Protein AF-A0AAV0FDL0-F1 (afdb_monomer)

Organism: NCBI:txid186058

Foldseek 3Di:
DDDPPPPPVPPPPDDDPVNVLVVVQVVCQVPDDPPDDRDDSVNVVVVVVVVVVLVVQLVVLLVVLVVVVDPPDDPVNSSVSSVVVSVVVVVVVVVVVVD

Structure (mmCIF, N/CA/C/O backbone):
data_AF-A0AAV0FDL0-F1
#
_entry.id   AF-A0AAV0FDL0-F1
#
loop_
_atom_site.group_PDB
_atom_site.id
_atom_site.type_symbol
_atom_site.label_atom_id
_atom_site.label_alt_id
_atom_site.label_comp_id
_atom_site.label_asym_id
_atom_site.label_entity_id
_atom_site.label_seq_id
_atom_site.pdbx_PDB_ins_code
_atom_site.Cartn_x
_atom_site.Cartn_y
_atom_site.Cartn_z
_atom_site.occupancy
_atom_site.B_iso_or_equiv
_atom_site.auth_seq_id
_atom_site.auth_comp_id
_atom_site.auth_asym_id
_atom_site.auth_atom_id
_atom_site.pdbx_PDB_model_num
ATOM 1 N N . MET A 1 1 ? -17.772 0.842 0.399 1.00 34.84 1 MET A N 1
ATOM 2 C CA . MET A 1 1 ? -17.359 1.235 -0.977 1.00 34.84 1 MET A CA 1
ATOM 3 C C . MET A 1 1 ? -17.156 -0.005 -1.869 1.00 34.84 1 MET A C 1
ATOM 5 O O . MET A 1 1 ? -16.361 -0.858 -1.499 1.00 34.84 1 MET A O 1
ATOM 9 N N . TYR A 1 2 ? -17.876 -0.164 -2.992 1.00 39.31 2 TYR A N 1
ATOM 10 C CA . TYR A 1 2 ? -17.639 -1.265 -3.950 1.00 39.31 2 TYR A CA 1
ATOM 11 C C . TYR A 1 2 ? -16.489 -0.862 -4.886 1.00 39.31 2 TYR A C 1
ATOM 13 O O . TYR A 1 2 ? -16.589 0.149 -5.577 1.00 39.31 2 TYR A O 1
ATOM 21 N N . LEU A 1 3 ? -15.382 -1.607 -4.865 1.00 44.81 3 LEU A N 1
ATOM 22 C CA . LEU A 1 3 ? -14.325 -1.472 -5.864 1.00 44.81 3 LEU A CA 1
ATOM 23 C C . LEU A 1 3 ? -14.818 -2.192 -7.121 1.00 44.81 3 LEU A C 1
ATOM 25 O O . LEU A 1 3 ? -14.776 -3.420 -7.175 1.00 44.81 3 LEU A O 1
ATOM 29 N N . ASP A 1 4 ? -15.331 -1.440 -8.090 1.00 43.56 4 ASP A N 1
ATOM 30 C CA . ASP A 1 4 ? -15.655 -1.990 -9.403 1.00 43.56 4 ASP A CA 1
ATOM 31 C C . ASP A 1 4 ? -14.335 -2.229 -10.144 1.00 43.56 4 ASP A C 1
ATOM 33 O O . ASP A 1 4 ? -13.739 -1.325 -10.734 1.00 43.56 4 ASP A O 1
ATOM 37 N N . ILE A 1 5 ? -13.789 -3.436 -9.982 1.00 50.31 5 ILE A N 1
ATOM 38 C CA . ILE A 1 5 ? -12.624 -3.873 -10.743 1.00 50.31 5 ILE A CA 1
ATOM 39 C C . ILE A 1 5 ? -13.154 -4.177 -12.137 1.00 50.31 5 ILE A C 1
ATOM 41 O O . ILE A 1 5 ? -13.634 -5.281 -12.394 1.00 50.31 5 ILE A O 1
ATOM 45 N N . THR A 1 6 ? -13.073 -3.196 -13.032 1.00 48.69 6 THR A N 1
ATOM 46 C CA . THR A 1 6 ? -13.314 -3.415 -14.454 1.00 48.69 6 THR A CA 1
ATOM 47 C C . THR A 1 6 ? -12.324 -4.484 -14.916 1.00 48.69 6 THR A C 1
ATOM 49 O O . THR A 1 6 ? -11.131 -4.216 -15.077 1.00 48.69 6 THR A O 1
ATOM 52 N N . GLN A 1 7 ? -12.785 -5.727 -15.068 1.00 48.62 7 GLN A N 1
ATOM 53 C CA . GLN A 1 7 ? -12.034 -6.746 -15.790 1.00 48.62 7 GLN A CA 1
ATOM 54 C C . GLN A 1 7 ? -12.118 -6.387 -17.267 1.00 48.62 7 GLN A C 1
ATOM 56 O O . GLN A 1 7 ? -12.893 -6.976 -18.015 1.00 48.62 7 GLN A O 1
ATOM 61 N N . ASP A 1 8 ? -11.345 -5.386 -17.678 1.00 51.72 8 ASP A N 1
ATOM 62 C CA . ASP A 1 8 ? -11.052 -5.216 -19.089 1.00 51.72 8 ASP A CA 1
ATOM 63 C C . ASP A 1 8 ? -10.356 -6.510 -19.535 1.00 51.72 8 ASP A C 1
ATOM 65 O O . ASP A 1 8 ? -9.321 -6.875 -18.962 1.00 51.72 8 ASP A O 1
ATOM 69 N N . PRO A 1 9 ? -10.885 -7.253 -20.520 1.00 48.81 9 PRO A N 1
ATOM 70 C CA . PRO A 1 9 ? -10.231 -8.443 -21.044 1.00 48.81 9 PRO A CA 1
ATOM 71 C C . PRO A 1 9 ? -9.067 -8.037 -21.960 1.00 48.81 9 PRO A C 1
ATOM 73 O O . PRO A 1 9 ? -8.882 -8.591 -23.040 1.00 48.81 9 PRO A O 1
ATOM 76 N N . ILE A 1 10 ? -8.260 -7.059 -21.554 1.00 53.72 10 ILE A N 1
ATOM 77 C CA . ILE A 1 10 ? -7.051 -6.662 -22.259 1.00 53.72 10 ILE A CA 1
ATOM 78 C C . ILE A 1 10 ? -5.940 -7.577 -21.731 1.00 53.72 10 ILE A C 1
ATOM 80 O O . ILE A 1 10 ? -5.241 -7.276 -20.771 1.00 53.72 10 ILE A O 1
ATOM 84 N N . ILE A 1 11 ? -5.821 -8.740 -22.386 1.00 49.62 11 ILE A N 1
ATOM 85 C CA . ILE A 1 11 ? -4.690 -9.685 -22.289 1.00 49.62 11 ILE A CA 1
ATOM 86 C C . ILE A 1 11 ? -4.647 -10.471 -20.954 1.00 49.62 11 ILE A C 1
ATOM 88 O O . ILE A 1 11 ? -3.626 -10.613 -20.291 1.00 49.62 11 ILE A O 1
ATOM 92 N N . GLY A 1 12 ? -5.791 -11.027 -20.545 1.00 52.25 12 GLY A N 1
ATOM 93 C CA . GLY A 1 12 ? -5.971 -11.698 -19.246 1.00 52.25 12 GLY A CA 1
ATOM 94 C C . GLY A 1 12 ? -5.721 -13.213 -19.184 1.00 52.25 12 GLY A C 1
ATOM 95 O O . GLY A 1 12 ? -6.072 -13.841 -18.186 1.00 52.25 12 GLY A O 1
ATOM 96 N N . ARG A 1 13 ? -5.152 -13.852 -20.211 1.00 51.12 13 ARG A N 1
ATOM 97 C CA . ARG A 1 13 ? -4.671 -15.243 -20.108 1.00 51.12 13 ARG A CA 1
ATOM 98 C C . ARG A 1 13 ? -3.307 -15.312 -20.781 1.00 51.12 13 ARG A C 1
ATOM 100 O O . ARG A 1 13 ? -3.222 -15.050 -21.971 1.00 51.12 13 ARG A O 1
ATOM 107 N N . TYR A 1 14 ? -2.272 -15.649 -20.010 1.00 58.47 14 TYR A N 1
ATOM 108 C CA . TYR A 1 14 ? -0.873 -15.851 -20.434 1.00 58.47 14 TYR A CA 1
ATOM 109 C C . TYR A 1 14 ? 0.071 -14.636 -20.497 1.00 58.47 14 TYR A C 1
ATOM 111 O O . TYR A 1 14 ? 1.150 -14.771 -21.066 1.00 58.47 14 TYR A O 1
ATOM 119 N N . GLN A 1 15 ? -0.231 -13.491 -19.873 1.00 69.56 15 GLN A N 1
ATOM 120 C CA . GLN A 1 15 ? 0.815 -12.476 -19.684 1.00 69.56 15 GLN A CA 1
ATOM 121 C C . GLN A 1 15 ? 1.795 -12.942 -18.595 1.00 69.56 15 GLN A C 1
ATOM 123 O O . GLN A 1 15 ? 1.383 -13.220 -17.464 1.00 69.56 15 GLN A O 1
ATOM 128 N N . SER A 1 16 ? 3.088 -13.052 -18.917 1.00 84.00 16 SER A N 1
ATOM 129 C CA . SER A 1 16 ? 4.090 -13.329 -17.890 1.00 84.00 16 SER A CA 1
ATOM 130 C C . SER A 1 16 ? 4.242 -12.112 -16.975 1.00 84.00 16 SER A C 1
ATOM 132 O O . SER A 1 16 ? 3.994 -10.974 -17.375 1.00 84.00 16 SER A O 1
ATOM 134 N N . ALA A 1 17 ? 4.688 -12.325 -15.734 1.00 82.06 17 ALA A N 1
ATOM 135 C CA . ALA A 1 17 ? 4.955 -11.207 -14.830 1.00 82.06 17 ALA A CA 1
ATOM 136 C C . ALA A 1 17 ? 5.949 -10.206 -15.451 1.00 82.06 17 ALA A C 1
ATOM 138 O O . ALA A 1 17 ? 5.826 -9.007 -15.228 1.00 82.06 17 ALA A O 1
ATOM 139 N N . ASN A 1 18 ? 6.909 -10.683 -16.247 1.00 86.06 18 ASN A N 1
ATOM 140 C CA . ASN A 1 18 ? 7.870 -9.816 -16.921 1.00 86.06 18 ASN A CA 1
ATOM 141 C C . ASN A 1 18 ? 7.193 -8.943 -17.981 1.00 86.06 18 ASN A C 1
ATOM 143 O O . ASN A 1 18 ? 7.392 -7.736 -17.946 1.00 86.06 18 ASN A O 1
ATOM 147 N N . ASP A 1 19 ? 6.334 -9.515 -18.829 1.00 87.75 19 ASP A N 1
ATOM 148 C CA . ASP A 1 19 ? 5.623 -8.757 -19.871 1.00 87.75 19 ASP A CA 1
ATOM 149 C C . ASP A 1 19 ? 4.696 -7.697 -19.268 1.00 87.75 19 ASP A C 1
ATOM 151 O O . ASP A 1 19 ? 4.608 -6.577 -19.768 1.00 87.75 19 ASP A O 1
ATOM 155 N N . PHE A 1 20 ? 4.033 -8.033 -18.156 1.00 88.31 20 PHE A N 1
ATOM 156 C CA . PHE A 1 20 ? 3.240 -7.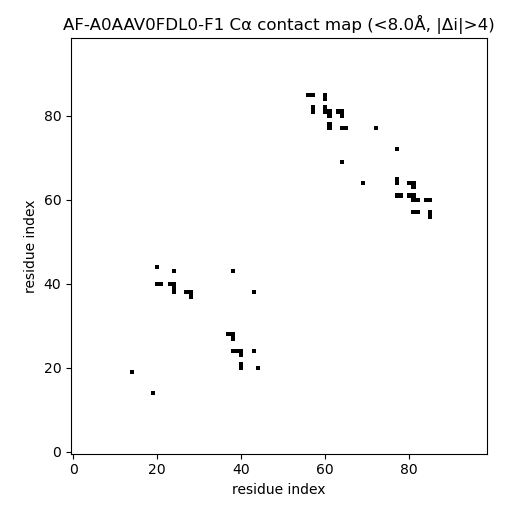072 -17.391 1.00 88.31 20 PHE A CA 1
ATOM 157 C C . PHE A 1 20 ? 4.105 -5.899 -16.919 1.00 88.31 20 PHE A C 1
ATOM 159 O O . PHE A 1 20 ? 3.757 -4.738 -17.122 1.00 88.31 20 PHE A O 1
ATOM 166 N N . TRP A 1 21 ? 5.249 -6.193 -16.299 1.00 90.19 21 TRP A N 1
ATOM 167 C CA . TRP A 1 21 ? 6.122 -5.159 -15.755 1.00 90.19 21 TRP A CA 1
ATOM 168 C C . TRP A 1 21 ? 6.822 -4.325 -16.831 1.00 90.19 21 TRP A C 1
ATOM 170 O O . TRP A 1 21 ? 7.024 -3.137 -16.596 1.00 90.19 21 TRP A O 1
ATOM 180 N N . SER A 1 22 ? 7.141 -4.901 -17.991 1.00 90.69 22 SER A N 1
ATOM 181 C CA . SER A 1 22 ? 7.639 -4.156 -19.151 1.00 90.69 22 SER A CA 1
ATOM 182 C C . SER A 1 22 ? 6.594 -3.167 -19.664 1.00 90.69 22 SER A C 1
ATOM 184 O O . SER A 1 22 ? 6.900 -1.991 -19.818 1.00 90.69 22 SER A O 1
ATOM 186 N N . LEU A 1 23 ? 5.330 -3.587 -19.799 1.00 90.69 23 LEU A N 1
ATOM 187 C CA . LEU A 1 23 ? 4.247 -2.677 -20.185 1.00 90.69 23 LEU A CA 1
ATOM 188 C C . LEU A 1 23 ? 4.072 -1.531 -19.176 1.00 90.69 23 LEU A C 1
ATOM 190 O O . LEU A 1 23 ? 3.853 -0.382 -19.560 1.00 90.69 23 LEU A O 1
ATOM 194 N N . VAL A 1 24 ? 4.162 -1.840 -17.880 1.00 90.19 24 VAL A N 1
ATOM 195 C CA . VAL A 1 24 ? 4.096 -0.832 -16.814 1.00 90.19 24 VAL A CA 1
ATOM 196 C C . VAL A 1 24 ? 5.273 0.138 -16.899 1.00 90.19 24 VAL A C 1
ATOM 198 O O . VAL A 1 24 ? 5.064 1.335 -16.727 1.00 90.19 24 VAL A O 1
ATOM 201 N N . GLU A 1 25 ? 6.489 -0.344 -17.161 1.00 92.56 25 GLU A N 1
ATOM 202 C CA . GLU A 1 25 ? 7.672 0.501 -17.360 1.00 92.56 25 GLU A CA 1
ATOM 203 C C . GLU A 1 25 ? 7.492 1.446 -18.548 1.00 92.56 25 GLU A C 1
ATOM 205 O O . GLU A 1 25 ? 7.657 2.656 -18.381 1.00 92.56 25 GLU A O 1
ATOM 210 N N . ASP A 1 26 ? 7.087 0.922 -19.704 1.00 91.38 26 ASP A N 1
ATOM 211 C CA . ASP A 1 26 ? 6.866 1.712 -20.916 1.00 91.38 26 ASP A CA 1
ATOM 212 C C . ASP A 1 26 ? 5.824 2.805 -20.669 1.00 91.38 26 ASP A C 1
ATOM 214 O O . ASP A 1 26 ? 6.083 3.990 -20.8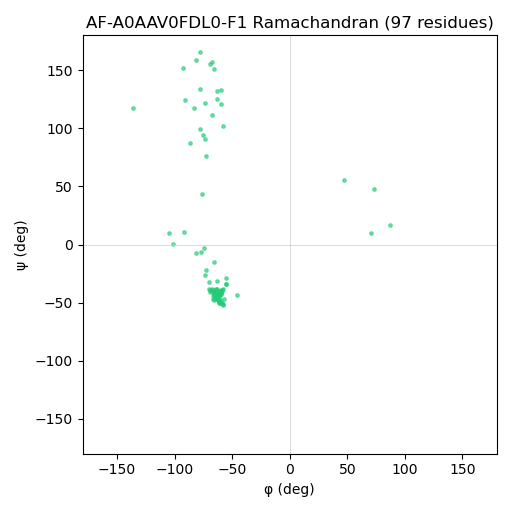85 1.00 91.38 26 ASP A O 1
ATOM 218 N N . LYS A 1 27 ? 4.658 2.431 -20.128 1.00 91.56 27 LYS A N 1
ATOM 219 C CA . LYS A 1 27 ? 3.561 3.372 -19.874 1.00 91.56 27 LYS A CA 1
ATOM 220 C C . LYS A 1 27 ? 3.882 4.389 -18.793 1.00 91.56 27 LYS A C 1
ATOM 222 O O . LYS A 1 27 ? 3.514 5.556 -18.918 1.00 91.56 27 LYS A O 1
ATOM 227 N N . TYR A 1 28 ? 4.578 3.980 -17.739 1.00 90.50 28 TYR A N 1
ATOM 228 C CA . TYR A 1 28 ? 4.988 4.909 -16.696 1.00 90.50 28 TYR A CA 1
ATOM 229 C C . TYR A 1 28 ? 5.980 5.941 -17.241 1.00 90.50 28 TYR A C 1
ATOM 231 O O . TYR A 1 28 ? 5.829 7.133 -16.981 1.00 90.50 28 TYR A O 1
ATOM 239 N N . ASN A 1 29 ? 6.976 5.507 -18.017 1.00 90.38 29 ASN A N 1
ATOM 240 C CA . ASN A 1 29 ? 7.977 6.406 -18.585 1.00 90.38 29 ASN A CA 1
ATOM 241 C C . ASN A 1 29 ? 7.430 7.266 -19.738 1.00 90.38 29 ASN A C 1
ATOM 243 O O . ASN A 1 29 ? 7.922 8.375 -19.923 1.00 90.38 29 ASN A O 1
ATOM 247 N N . GLU A 1 30 ? 6.397 6.820 -20.459 1.00 90.56 30 GLU A N 1
ATOM 248 C CA . GLU A 1 30 ? 5.670 7.626 -21.455 1.00 90.56 30 GLU A CA 1
ATOM 249 C C . GLU A 1 30 ? 4.951 8.822 -20.806 1.00 90.56 30 GLU A C 1
ATOM 251 O O . GLU A 1 30 ? 4.979 9.935 -21.328 1.00 90.56 30 GLU A O 1
ATOM 256 N N . HIS A 1 31 ? 4.335 8.607 -19.640 1.00 88.38 31 HIS A N 1
ATOM 257 C CA . HIS A 1 31 ? 3.509 9.612 -18.964 1.00 88.38 31 HIS A CA 1
ATOM 258 C C . HIS A 1 31 ? 4.204 10.333 -17.802 1.00 88.38 31 HIS A C 1
ATOM 260 O O . HIS A 1 31 ? 3.591 11.187 -17.152 1.00 88.38 31 HIS A O 1
ATOM 266 N N . ARG A 1 32 ? 5.471 10.018 -17.507 1.00 84.31 32 ARG A N 1
ATOM 267 C CA . ARG A 1 32 ? 6.198 10.702 -16.432 1.00 84.31 32 ARG A CA 1
ATOM 268 C C . ARG A 1 32 ? 6.413 12.173 -16.777 1.00 84.31 32 ARG A C 1
ATOM 270 O O . ARG A 1 32 ? 6.601 12.560 -17.928 1.00 84.31 32 ARG A O 1
ATOM 277 N N . GLN A 1 33 ? 6.491 13.000 -15.742 1.00 79.81 33 GLN A N 1
ATOM 278 C CA . GLN A 1 33 ? 6.982 14.365 -15.894 1.00 79.81 33 GLN A CA 1
ATOM 279 C C . GLN A 1 33 ? 8.423 14.328 -16.438 1.00 79.81 33 GLN A C 1
ATOM 281 O O . GLN A 1 33 ? 9.266 13.582 -15.931 1.00 79.81 33 GLN A O 1
ATOM 286 N N . GLN A 1 34 ? 8.709 15.146 -17.456 1.00 72.50 34 GLN A N 1
ATOM 287 C CA . GLN A 1 34 ? 9.991 15.131 -18.181 1.00 72.50 34 GLN A CA 1
ATOM 288 C C . GLN A 1 34 ? 11.211 15.315 -17.261 1.00 72.50 34 GLN A C 1
ATOM 290 O O . GLN A 1 34 ? 12.266 14.748 -17.529 1.00 72.50 34 GLN A O 1
ATOM 295 N N . ASN A 1 35 ? 11.031 16.018 -16.137 1.00 76.38 35 ASN A N 1
ATOM 296 C CA . ASN A 1 35 ? 12.074 16.330 -15.154 1.00 76.38 35 ASN A CA 1
ATOM 297 C C . ASN A 1 35 ? 12.454 15.167 -14.220 1.00 76.38 35 ASN A C 1
ATOM 299 O O . ASN A 1 35 ? 13.359 15.326 -13.406 1.00 76.38 35 ASN A O 1
ATOM 303 N N . HIS A 1 36 ? 11.754 14.031 -14.273 1.00 73.44 36 HIS A N 1
ATOM 304 C CA . HIS A 1 36 ? 12.071 12.868 -13.435 1.00 73.44 36 HIS A CA 1
ATOM 305 C C . HIS A 1 36 ? 13.009 11.917 -14.172 1.00 73.44 36 HIS A C 1
ATOM 307 O O . HIS A 1 36 ? 13.003 11.854 -15.396 1.00 73.44 36 HIS A O 1
ATOM 313 N N . GLU A 1 37 ? 13.825 11.163 -13.447 1.00 79.81 37 GLU A N 1
ATOM 314 C CA . GLU A 1 37 ? 14.681 10.154 -14.073 1.00 79.81 37 GLU A CA 1
ATOM 315 C C . GLU A 1 37 ? 13.847 9.000 -14.655 1.00 79.81 37 GLU A C 1
ATOM 317 O O . GLU A 1 37 ? 12.708 8.753 -14.250 1.00 79.81 37 GLU A O 1
ATOM 322 N N . HIS A 1 38 ? 14.412 8.289 -15.634 1.00 82.12 38 HIS A N 1
ATOM 323 C CA . HIS A 1 38 ? 13.795 7.073 -16.157 1.00 82.12 38 HIS A CA 1
ATOM 324 C C . HIS A 1 38 ? 13.724 6.016 -15.050 1.00 82.12 38 HIS A C 1
ATOM 326 O O . HIS A 1 38 ? 14.741 5.642 -14.462 1.00 82.12 38 HIS A O 1
ATOM 332 N N . HIS A 1 39 ? 12.530 5.494 -14.789 1.00 83.69 39 HIS A N 1
ATOM 333 C CA . HIS A 1 39 ? 12.336 4.470 -13.774 1.00 83.69 39 HIS A CA 1
ATOM 334 C C . HIS A 1 39 ? 12.461 3.086 -14.393 1.00 83.69 39 HIS A C 1
ATOM 336 O O . HIS A 1 39 ? 11.734 2.763 -15.326 1.00 83.69 39 HIS A O 1
ATOM 342 N N . ASN A 1 40 ? 13.361 2.264 -13.849 1.00 90.56 40 ASN A N 1
ATOM 343 C CA . ASN A 1 40 ? 13.479 0.872 -14.274 1.00 90.56 40 ASN A CA 1
ATOM 344 C C . ASN A 1 40 ? 12.420 -0.028 -13.606 1.00 90.56 40 ASN A C 1
ATOM 346 O O . ASN A 1 40 ? 11.942 0.285 -12.505 1.00 90.56 40 ASN A O 1
ATOM 350 N N . ILE A 1 41 ? 12.131 -1.190 -14.204 1.00 92.69 41 ILE A N 1
ATOM 351 C CA . ILE A 1 41 ? 11.203 -2.211 -13.664 1.00 92.69 41 ILE A CA 1
ATOM 352 C C . ILE A 1 41 ? 11.431 -2.489 -12.173 1.00 92.69 41 ILE A C 1
ATOM 354 O O . ILE A 1 41 ? 10.477 -2.590 -11.399 1.00 92.69 41 ILE A O 1
ATOM 358 N N . ARG A 1 42 ? 12.692 -2.614 -11.737 1.00 92.50 42 ARG A N 1
ATOM 359 C CA . ARG A 1 42 ? 13.019 -2.927 -10.337 1.00 92.50 42 ARG A CA 1
ATOM 360 C C . ARG A 1 42 ? 12.528 -1.833 -9.388 1.00 92.50 42 ARG A C 1
ATOM 362 O O . ARG A 1 42 ? 11.964 -2.145 -8.339 1.00 92.50 42 ARG A O 1
ATOM 369 N N . SER A 1 43 ? 12.732 -0.570 -9.751 1.00 91.75 43 SER A N 1
ATOM 370 C CA . SER A 1 43 ? 12.292 0.582 -8.963 1.00 91.75 43 SER A CA 1
ATOM 371 C C . SER A 1 43 ? 10.766 0.664 -8.888 1.00 91.75 43 SER A C 1
ATOM 373 O O . SER A 1 43 ? 10.216 0.847 -7.800 1.00 91.75 43 SER A O 1
ATOM 375 N N . LEU A 1 44 ? 10.080 0.429 -10.010 1.00 92.62 44 LEU A N 1
ATOM 376 C CA . LEU A 1 44 ? 8.619 0.426 -10.092 1.00 92.62 44 LEU A CA 1
ATOM 377 C C . LEU A 1 44 ? 8.019 -0.696 -9.245 1.00 92.62 44 LEU A C 1
ATOM 379 O O . LEU A 1 44 ? 7.114 -0.454 -8.446 1.00 92.62 44 LEU A O 1
ATOM 383 N N . ARG A 1 45 ? 8.584 -1.904 -9.336 1.00 93.88 45 ARG A N 1
ATOM 384 C CA . ARG A 1 45 ? 8.160 -3.047 -8.523 1.00 93.88 45 ARG 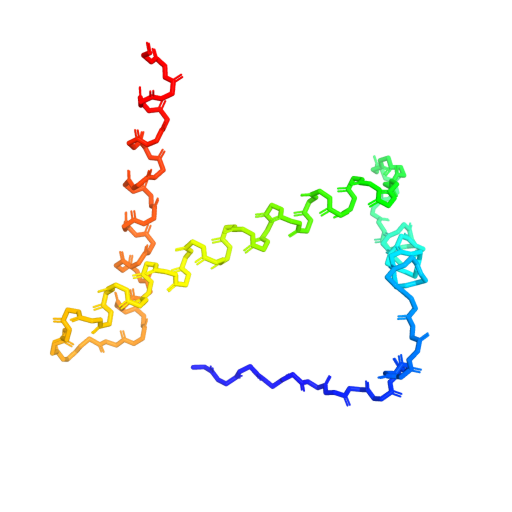A CA 1
ATOM 385 C C . ARG A 1 45 ? 8.354 -2.780 -7.034 1.00 93.88 45 ARG A C 1
ATOM 387 O O . ARG A 1 45 ? 7.415 -2.936 -6.267 1.00 93.88 45 ARG A O 1
ATOM 394 N N . SER A 1 46 ? 9.527 -2.291 -6.630 1.00 93.62 46 SER A N 1
ATOM 395 C CA . SER A 1 46 ? 9.805 -1.963 -5.224 1.00 93.62 46 SER A CA 1
ATOM 396 C C . SER A 1 46 ? 8.847 -0.900 -4.666 1.00 93.62 46 SER A C 1
ATOM 398 O O . SER A 1 46 ? 8.371 -1.011 -3.529 1.00 93.62 46 SER A O 1
ATOM 400 N N . ARG A 1 47 ? 8.508 0.117 -5.468 1.00 92.44 47 ARG A N 1
ATOM 401 C CA . ARG A 1 47 ? 7.499 1.120 -5.105 1.00 92.44 47 ARG A CA 1
ATOM 402 C C . ARG A 1 47 ? 6.113 0.497 -4.963 1.00 92.44 47 ARG A C 1
ATOM 404 O O . ARG A 1 47 ? 5.456 0.743 -3.952 1.00 92.44 47 ARG A O 1
ATOM 411 N N . MET A 1 48 ? 5.691 -0.331 -5.916 1.00 93.81 48 MET A N 1
ATOM 412 C CA . MET A 1 48 ? 4.404 -1.025 -5.856 1.00 93.81 48 MET A CA 1
ATOM 413 C C . MET A 1 48 ? 4.314 -1.958 -4.645 1.00 93.81 48 MET A C 1
ATOM 415 O O . MET A 1 48 ? 3.303 -1.956 -3.946 1.00 93.81 48 MET A O 1
ATOM 419 N N . ASP A 1 49 ? 5.376 -2.701 -4.339 1.00 94.12 49 ASP A N 1
ATOM 420 C CA . ASP A 1 49 ? 5.452 -3.566 -3.160 1.00 94.12 49 ASP A CA 1
ATOM 421 C C . ASP A 1 49 ? 5.308 -2.755 -1.871 1.00 94.12 49 ASP A C 1
ATOM 423 O O . ASP A 1 49 ? 4.583 -3.150 -0.953 1.00 94.12 49 ASP A O 1
ATOM 427 N N . THR A 1 50 ? 5.943 -1.581 -1.812 1.00 94.75 50 THR A N 1
ATOM 428 C CA . THR A 1 50 ? 5.813 -0.655 -0.681 1.00 94.75 50 THR A CA 1
ATOM 429 C C . THR A 1 50 ? 4.366 -0.187 -0.519 1.00 94.75 50 THR A C 1
ATOM 431 O O . THR A 1 50 ? 3.812 -0.300 0.575 1.00 94.75 50 THR A O 1
ATOM 434 N N . ILE A 1 51 ? 3.733 0.285 -1.598 1.00 93.81 51 ILE A N 1
ATOM 435 C CA . ILE A 1 51 ? 2.333 0.743 -1.600 1.00 93.81 51 ILE A CA 1
ATOM 436 C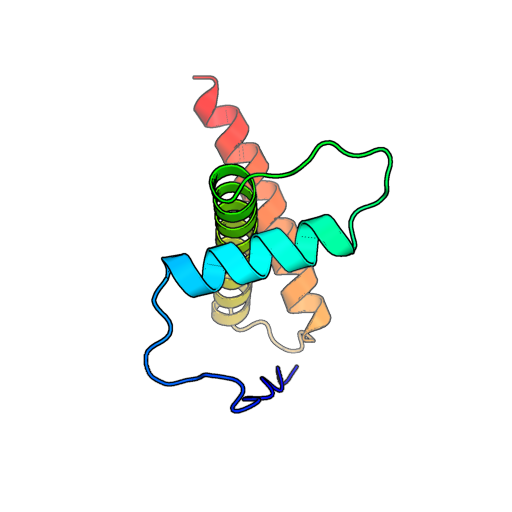 C . ILE A 1 51 ? 1.404 -0.394 -1.173 1.00 93.81 51 ILE A C 1
ATOM 438 O O . ILE A 1 51 ? 0.611 -0.234 -0.245 1.00 93.81 51 ILE A O 1
ATOM 442 N N . THR A 1 52 ? 1.558 -1.566 -1.785 1.00 93.81 52 THR A N 1
ATOM 443 C CA . THR A 1 52 ? 0.766 -2.766 -1.494 1.00 93.81 52 THR A CA 1
ATOM 444 C C . THR A 1 52 ? 0.919 -3.183 -0.035 1.00 93.81 52 THR A C 1
ATOM 446 O O . THR A 1 52 ? -0.063 -3.510 0.631 1.00 93.81 52 THR A O 1
ATOM 449 N N . THR A 1 53 ? 2.137 -3.129 0.503 1.00 93.62 53 THR A N 1
ATOM 450 C CA . THR A 1 53 ? 2.405 -3.435 1.911 1.00 93.62 53 THR A CA 1
ATOM 451 C C . THR A 1 53 ? 1.702 -2.449 2.838 1.00 93.62 53 THR A C 1
ATOM 453 O O . THR A 1 53 ? 1.049 -2.877 3.790 1.00 93.62 53 THR A O 1
ATOM 456 N N . GLN A 1 54 ? 1.775 -1.140 2.573 1.00 92.06 54 GLN A N 1
ATOM 457 C CA . GLN A 1 54 ? 1.078 -0.152 3.405 1.00 92.06 54 GLN A CA 1
ATOM 458 C C . GLN A 1 54 ? -0.447 -0.286 3.301 1.00 92.06 54 GLN A C 1
ATOM 460 O O . GLN A 1 54 ? -1.128 -0.241 4.326 1.00 92.06 54 GLN A O 1
ATOM 465 N N . ALA A 1 55 ? -0.985 -0.546 2.107 1.00 94.38 55 ALA A N 1
ATOM 466 C CA . ALA A 1 55 ? -2.410 -0.802 1.908 1.00 94.38 55 ALA A CA 1
ATOM 467 C C . ALA A 1 55 ? -2.885 -2.036 2.696 1.00 94.38 55 ALA A C 1
ATOM 469 O O . ALA A 1 55 ? -3.904 -1.984 3.384 1.00 94.38 55 ALA A O 1
ATOM 470 N N . ARG A 1 56 ? -2.110 -3.131 2.682 1.00 94.56 56 ARG A N 1
ATOM 471 C CA . ARG A 1 56 ? -2.393 -4.331 3.489 1.00 94.56 56 ARG A CA 1
ATOM 472 C C . ARG A 1 56 ? -2.382 -4.034 4.988 1.00 94.56 56 ARG A C 1
ATOM 474 O O . ARG A 1 56 ? -3.249 -4.532 5.701 1.00 94.56 56 ARG A O 1
ATOM 481 N N . ARG A 1 57 ? -1.445 -3.210 5.470 1.00 94.12 57 ARG A N 1
ATOM 482 C CA . ARG A 1 57 ? -1.394 -2.792 6.884 1.00 94.12 57 ARG A CA 1
ATOM 483 C C . ARG A 1 57 ? -2.621 -1.978 7.281 1.00 94.12 57 ARG A C 1
ATOM 485 O O . ARG A 1 57 ? -3.200 -2.253 8.329 1.00 94.12 57 ARG A O 1
ATOM 492 N N . LEU A 1 58 ? -3.037 -1.026 6.444 1.00 95.00 58 LEU A N 1
ATOM 493 C CA . LEU A 1 58 ? -4.261 -0.259 6.673 1.00 95.00 58 LEU A CA 1
ATOM 494 C C . LEU A 1 58 ? -5.485 -1.178 6.715 1.00 95.00 58 LEU A C 1
ATOM 496 O O . LEU A 1 58 ? -6.268 -1.090 7.652 1.00 95.00 58 LEU A O 1
ATOM 500 N N . ASN A 1 59 ? -5.612 -2.105 5.762 1.00 95.56 59 ASN A N 1
ATOM 501 C CA . ASN A 1 59 ? -6.706 -3.078 5.743 1.00 95.56 59 ASN A CA 1
ATOM 502 C C . ASN A 1 59 ? -6.725 -3.949 7.014 1.00 95.56 59 ASN A C 1
ATOM 504 O O . ASN A 1 59 ? -7.777 -4.201 7.590 1.00 95.56 59 ASN A O 1
ATOM 508 N N . GLY A 1 60 ? -5.550 -4.357 7.505 1.00 95.38 60 GLY A N 1
ATOM 509 C CA . GLY A 1 60 ? -5.429 -5.027 8.800 1.00 95.38 60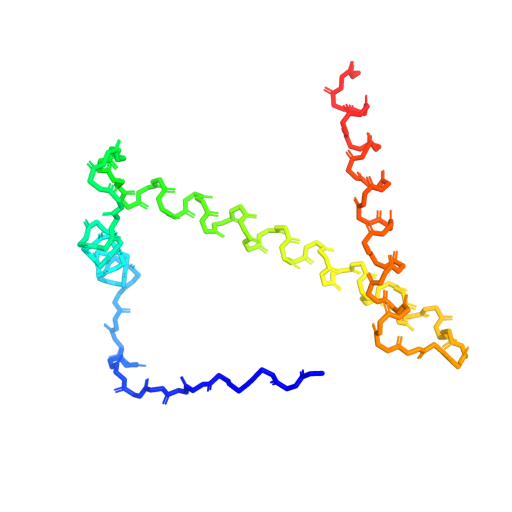 GLY A CA 1
ATOM 510 C C . GLY A 1 60 ? -5.957 -4.180 9.964 1.00 95.38 60 GLY A C 1
ATOM 511 O O . GLY A 1 60 ? -6.635 -4.714 10.836 1.00 95.38 60 GLY A O 1
ATOM 512 N N . CYS A 1 61 ? -5.699 -2.869 9.963 1.00 96.38 61 CYS A N 1
ATOM 513 C CA . CYS A 1 61 ? -6.213 -1.943 10.978 1.00 96.38 61 CYS A CA 1
ATOM 514 C C . CYS A 1 61 ? -7.732 -1.747 10.868 1.00 96.38 61 CYS A C 1
ATOM 516 O O . CYS A 1 61 ? -8.408 -1.732 11.890 1.00 96.38 61 CYS A O 1
ATOM 518 N N . VAL A 1 62 ? -8.274 -1.642 9.650 1.00 96.19 62 VAL A N 1
ATOM 519 C CA . VAL A 1 62 ? -9.727 -1.559 9.414 1.00 96.19 62 VAL A CA 1
ATOM 520 C C . VAL A 1 62 ? -10.424 -2.787 9.994 1.00 96.19 62 VAL A C 1
ATOM 522 O O . VAL A 1 62 ? -11.284 -2.636 10.855 1.00 96.19 62 VAL A O 1
ATOM 525 N N . LYS A 1 63 ? -9.961 -3.994 9.645 1.00 95.62 63 LYS A N 1
ATOM 526 C CA . LYS A 1 63 ? -10.506 -5.247 10.190 1.00 95.62 63 LYS A CA 1
ATOM 527 C C . LYS A 1 63 ? -10.417 -5.323 11.712 1.00 95.62 63 LYS A C 1
ATOM 529 O O . LYS A 1 63 ? -11.325 -5.832 12.357 1.00 95.62 63 LYS A O 1
ATOM 534 N N . GLN A 1 64 ? -9.328 -4.827 12.303 1.00 95.38 64 GLN A N 1
ATOM 535 C CA . GLN A 1 64 ? -9.205 -4.764 13.761 1.00 95.38 64 GLN A CA 1
ATOM 536 C C . GLN A 1 64 ? -10.271 -3.861 14.380 1.00 95.38 64 GLN A C 1
ATOM 538 O O . GLN A 1 64 ? -10.880 -4.256 15.366 1.00 95.38 64 GLN A O 1
ATOM 543 N N . VAL A 1 65 ? -10.521 -2.684 13.799 1.00 94.94 65 VAL A N 1
ATOM 544 C CA . VAL A 1 65 ? -11.564 -1.767 14.277 1.00 94.94 65 VAL A CA 1
ATOM 545 C C . VAL A 1 65 ? -12.957 -2.369 14.098 1.00 94.94 65 VAL A C 1
ATOM 547 O O . VAL A 1 65 ? -13.764 -2.284 15.018 1.00 94.94 65 VAL A O 1
ATOM 550 N N . GLU A 1 66 ? -13.234 -3.006 12.961 1.00 93.75 66 GLU A N 1
ATOM 551 C CA . GLU A 1 66 ? -14.507 -3.692 12.702 1.00 93.75 66 GLU A CA 1
ATOM 552 C C . GLU A 1 66 ? -14.764 -4.817 13.712 1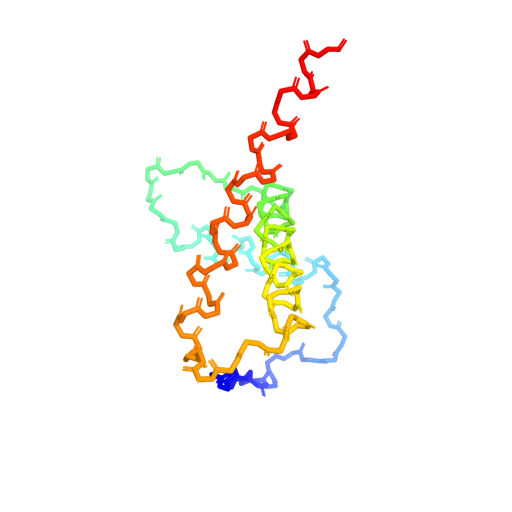.00 93.75 66 GLU A C 1
ATOM 554 O O . GLU A 1 66 ? -15.858 -4.913 14.262 1.00 93.75 66 GLU A O 1
ATOM 559 N N . ASN A 1 67 ? -13.738 -5.607 14.044 1.00 95.56 67 ASN A N 1
ATOM 560 C CA . ASN A 1 67 ? -13.834 -6.699 15.017 1.00 95.56 67 ASN A CA 1
ATOM 561 C C . ASN A 1 67 ? -14.113 -6.229 16.456 1.00 95.56 67 ASN A C 1
ATOM 563 O O . ASN A 1 67 ? -14.515 -7.040 17.290 1.00 95.56 67 ASN A O 1
ATOM 567 N N . LEU A 1 68 ? -13.934 -4.938 16.762 1.00 94.00 68 LEU A N 1
ATOM 568 C CA . LEU A 1 68 ? -14.370 -4.355 18.037 1.00 94.00 68 LEU A CA 1
ATOM 569 C C . LEU A 1 68 ? -15.894 -4.156 18.100 1.00 94.00 68 LEU A C 1
ATOM 571 O O . LEU A 1 68 ? -16.398 -3.727 19.134 1.00 94.00 68 LEU A O 1
ATOM 575 N N . ASN A 1 69 ? -16.616 -4.454 17.013 1.00 90.31 69 ASN A N 1
ATOM 576 C CA . ASN A 1 69 ? -18.060 -4.278 16.857 1.00 90.31 69 ASN A CA 1
ATOM 577 C C . ASN A 1 69 ? -18.545 -2.893 17.330 1.00 90.31 69 ASN A C 1
ATOM 579 O O . ASN A 1 69 ? -19.408 -2.804 18.207 1.00 90.31 69 ASN A O 1
ATOM 583 N N . PRO A 1 70 ? -17.979 -1.788 16.805 1.00 86.75 70 PRO A N 1
ATOM 584 C CA . PRO A 1 70 ? -18.337 -0.456 17.263 1.00 86.75 70 PRO A CA 1
ATOM 585 C C . PRO A 1 70 ? -19.782 -0.115 16.870 1.00 86.75 70 PRO A C 1
ATOM 587 O O . PRO A 1 70 ? -20.095 0.090 15.698 1.00 86.75 70 PRO A O 1
ATOM 590 N N . CYS A 1 71 ? -20.670 -0.019 17.859 1.00 87.88 71 CYS A N 1
ATOM 591 C CA . CYS A 1 71 ? -22.064 0.360 17.640 1.00 87.88 71 CYS A CA 1
ATOM 592 C C . CYS A 1 71 ? -22.179 1.784 17.075 1.00 87.88 71 CYS A C 1
ATOM 594 O O . CYS A 1 71 ? -21.589 2.719 17.614 1.00 87.88 71 CYS A O 1
ATOM 596 N N . GLY A 1 72 ? -22.975 1.951 16.015 1.00 89.69 72 GLY A N 1
ATOM 597 C CA . GLY A 1 72 ? -23.299 3.263 15.442 1.00 89.69 72 GLY A CA 1
ATOM 598 C C . GLY A 1 72 ? -22.148 3.968 14.715 1.00 89.69 72 GLY A C 1
ATOM 599 O O . GLY A 1 72 ? -22.291 5.137 14.372 1.00 89.69 72 GLY A O 1
ATOM 600 N N . ALA A 1 73 ? -21.020 3.292 14.478 1.00 90.75 73 ALA A N 1
ATOM 601 C CA . ALA A 1 73 ? -19.905 3.866 13.732 1.00 90.75 73 ALA A CA 1
ATOM 602 C C . ALA A 1 73 ? -20.179 3.850 12.222 1.00 90.75 73 ALA A C 1
ATOM 604 O O . ALA A 1 73 ? -20.579 2.830 11.659 1.00 90.75 73 ALA A O 1
ATOM 605 N N . SER A 1 74 ? -19.922 4.974 11.555 1.00 93.94 74 SER A N 1
ATOM 606 C CA . SER A 1 74 ? -19.925 5.049 10.094 1.00 93.94 74 SER A CA 1
ATOM 607 C C . SER A 1 74 ? -18.638 4.465 9.492 1.00 93.94 74 SER A C 1
ATOM 609 O O . SER A 1 74 ? -17.623 4.315 10.176 1.00 93.94 74 SER A O 1
ATOM 611 N N . GLU A 1 75 ? -18.634 4.200 8.179 1.00 92.06 75 GLU A N 1
ATOM 612 C CA . GLU A 1 75 ? -17.425 3.785 7.436 1.00 92.06 75 GLU A CA 1
ATOM 613 C C . GLU A 1 75 ? -16.281 4.804 7.608 1.00 92.06 75 GLU A C 1
ATOM 615 O O . GLU A 1 75 ? -15.112 4.429 7.724 1.00 92.06 75 GLU A O 1
ATOM 620 N N . LYS A 1 76 ? -16.615 6.099 7.718 1.00 94.50 76 LYS A N 1
ATOM 621 C CA . LYS A 1 76 ? -15.644 7.163 7.991 1.00 94.50 76 LYS A CA 1
ATOM 622 C C . LYS A 1 76 ? -15.045 7.045 9.392 1.00 94.50 76 LYS A C 1
ATOM 624 O O . LYS A 1 76 ? -13.829 7.138 9.526 1.00 94.50 76 LYS A O 1
ATOM 629 N N . ASP A 1 77 ? -15.866 6.786 10.408 1.00 94.88 77 ASP A N 1
ATOM 630 C CA . ASP A 1 77 ? -15.395 6.632 11.792 1.00 94.88 77 ASP A CA 1
ATOM 631 C C . ASP A 1 77 ? -14.470 5.418 11.938 1.00 94.88 77 ASP A C 1
ATOM 633 O O . ASP A 1 77 ? -13.449 5.479 12.628 1.00 94.88 77 ASP A O 1
ATOM 637 N N . ILE A 1 78 ? -14.798 4.319 11.251 1.00 94.31 78 ILE A N 1
ATOM 638 C CA . ILE A 1 78 ? -13.960 3.116 11.187 1.00 94.31 78 ILE A CA 1
ATOM 639 C C . ILE A 1 78 ? -12.616 3.448 10.535 1.00 94.31 78 ILE A C 1
ATOM 641 O O . ILE A 1 78 ? -11.560 3.111 11.077 1.00 94.31 78 ILE A O 1
ATOM 645 N N . LEU A 1 79 ? -12.640 4.145 9.396 1.00 95.38 79 LEU A N 1
ATOM 646 C CA . LEU A 1 79 ? -11.432 4.503 8.664 1.00 95.38 79 LEU A CA 1
ATOM 647 C C . LEU A 1 79 ? -10.541 5.473 9.451 1.00 95.38 79 LEU A C 1
ATOM 649 O O . LEU A 1 79 ? -9.321 5.309 9.465 1.00 95.38 79 LEU A O 1
ATOM 653 N N . ASP A 1 80 ? -11.121 6.465 10.122 1.00 96.50 80 ASP A N 1
ATOM 654 C CA . ASP A 1 80 ? -10.363 7.433 10.913 1.00 96.50 80 ASP A CA 1
ATOM 655 C C . ASP A 1 80 ? -9.720 6.765 12.138 1.00 96.50 80 ASP A C 1
ATOM 657 O O . ASP A 1 80 ? -8.526 6.960 12.384 1.00 96.50 80 ASP A O 1
ATOM 661 N N . ARG A 1 81 ? -10.429 5.851 12.817 1.00 95.06 81 ARG A N 1
ATOM 662 C CA . ARG A 1 81 ? -9.840 4.998 13.866 1.00 95.06 81 A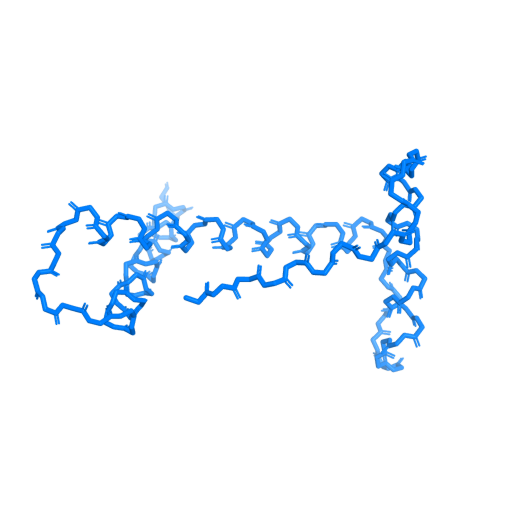RG A CA 1
ATOM 663 C C . ARG A 1 81 ? -8.712 4.111 13.333 1.00 95.06 81 ARG A C 1
ATOM 665 O O . ARG A 1 81 ? -7.664 4.003 13.971 1.00 95.06 81 ARG A O 1
ATOM 672 N N . ALA A 1 82 ? -8.889 3.504 12.160 1.00 96.38 82 ALA A N 1
ATOM 673 C CA . ALA A 1 82 ? -7.871 2.659 11.539 1.00 96.38 82 ALA A CA 1
ATOM 674 C C . ALA A 1 82 ? -6.601 3.449 11.173 1.00 96.38 82 ALA A C 1
ATOM 676 O O . ALA A 1 82 ? -5.491 2.949 11.365 1.00 96.38 82 ALA A O 1
ATOM 677 N N . LYS A 1 83 ? -6.737 4.698 10.703 1.00 95.62 83 LYS A N 1
ATOM 678 C CA . LYS A 1 83 ? -5.599 5.602 10.456 1.00 95.62 83 LYS A CA 1
ATOM 679 C C . LYS A 1 83 ? -4.852 5.934 11.746 1.00 95.62 83 LYS A C 1
ATOM 681 O O . LYS A 1 83 ? -3.624 5.860 11.760 1.00 95.62 83 LYS A O 1
ATOM 686 N N . SER A 1 84 ? -5.568 6.264 12.824 1.00 95.44 84 SER A N 1
ATOM 687 C CA . SER A 1 84 ? -4.955 6.533 14.132 1.00 95.44 84 SER A CA 1
ATOM 688 C C . SER A 1 84 ? -4.179 5.322 14.652 1.00 95.44 84 SER A C 1
ATOM 690 O O . SER A 1 84 ? -3.044 5.466 15.111 1.00 95.44 84 SER A O 1
ATOM 692 N N . LEU A 1 85 ? -4.747 4.121 14.514 1.00 94.81 85 LEU A N 1
ATOM 693 C CA . LEU A 1 85 ? -4.079 2.872 14.873 1.00 94.81 85 LEU A CA 1
ATOM 694 C C . LEU A 1 85 ? -2.813 2.646 14.034 1.00 94.81 85 LEU A C 1
ATOM 696 O O . LEU A 1 85 ? -1.748 2.373 14.587 1.00 94.81 85 LEU A O 1
ATOM 700 N N . LEU A 1 86 ? -2.894 2.823 12.712 1.00 95.12 86 LEU A N 1
ATOM 701 C CA . LEU A 1 86 ? -1.747 2.684 11.814 1.00 95.12 86 LEU A CA 1
ATOM 702 C C . LEU A 1 86 ? -0.615 3.665 12.164 1.00 95.12 86 LEU A C 1
ATOM 704 O O . LEU A 1 86 ? 0.554 3.269 12.170 1.00 95.12 86 LEU A O 1
ATOM 708 N N . PHE A 1 87 ? -0.951 4.918 12.482 1.00 94.50 87 PHE A N 1
ATOM 709 C CA . PHE A 1 87 ? 0.017 5.927 12.911 1.00 94.50 87 PHE A CA 1
ATOM 710 C C . PHE A 1 87 ? 0.714 5.511 14.211 1.00 94.50 87 PHE A C 1
ATOM 712 O O . PHE A 1 87 ? 1.945 5.473 14.256 1.00 94.50 87 PHE A O 1
ATOM 719 N N . CYS A 1 88 ? -0.046 5.106 15.230 1.00 91.81 88 CYS A N 1
ATOM 720 C CA . CYS A 1 88 ? 0.504 4.632 16.502 1.00 91.81 88 CYS A CA 1
ATOM 721 C C . CYS A 1 88 ? 1.459 3.438 16.306 1.00 91.81 88 CYS A C 1
ATOM 723 O O . CYS A 1 88 ? 2.598 3.452 16.776 1.00 91.81 88 CYS A O 1
ATOM 725 N N . LEU A 1 89 ? 1.048 2.445 15.510 1.00 89.56 89 LEU A N 1
ATOM 726 C CA . LEU A 1 89 ? 1.877 1.280 15.187 1.00 89.56 89 LEU A CA 1
ATOM 727 C C . LEU A 1 89 ? 3.151 1.653 14.415 1.00 89.56 89 LEU A C 1
ATOM 729 O O . LEU A 1 89 ? 4.172 0.976 14.541 1.00 89.56 89 LEU A O 1
ATOM 733 N N . SER A 1 90 ? 3.114 2.706 13.594 1.00 89.06 90 SER A N 1
ATOM 734 C CA . SER A 1 90 ? 4.305 3.187 12.888 1.00 89.06 90 SER A CA 1
ATOM 735 C C . SER A 1 90 ? 5.329 3.825 13.832 1.00 89.06 90 SER A C 1
ATOM 737 O O . SER A 1 90 ? 6.517 3.541 13.692 1.00 89.06 90 SER A O 1
ATOM 739 N N . GLN A 1 91 ? 4.871 4.586 14.832 1.00 88.31 91 GLN A N 1
ATOM 740 C CA . GLN A 1 91 ? 5.727 5.202 15.850 1.00 88.31 91 GLN A CA 1
ATOM 741 C C . GLN A 1 91 ? 6.403 4.143 16.728 1.00 88.31 91 GLN A C 1
ATOM 743 O O . GLN A 1 91 ? 7.621 4.156 16.873 1.00 88.31 91 GLN A O 1
ATOM 748 N N . LEU A 1 92 ? 5.639 3.162 17.227 1.00 82.00 92 LEU A N 1
ATOM 749 C CA . LEU A 1 92 ? 6.180 2.056 18.030 1.00 82.00 92 LEU A CA 1
ATOM 750 C C . LEU A 1 92 ? 7.236 1.243 17.269 1.00 82.00 92 LEU A C 1
ATOM 752 O O . LEU A 1 92 ? 8.253 0.843 17.827 1.00 82.00 92 LEU A O 1
ATOM 756 N N . ARG A 1 93 ? 7.027 1.002 15.970 1.00 83.19 93 ARG A N 1
ATOM 757 C CA . ARG A 1 93 ? 8.018 0.295 15.149 1.00 83.19 93 ARG A CA 1
ATOM 758 C C . ARG A 1 93 ? 9.305 1.106 14.980 1.00 83.19 93 ARG A C 1
ATOM 760 O O . ARG A 1 93 ? 10.385 0.518 14.995 1.00 83.19 93 ARG A O 1
ATOM 767 N N . ALA A 1 94 ? 9.198 2.421 14.802 1.00 81.81 94 ALA A N 1
ATOM 768 C CA . ALA A 1 94 ? 10.357 3.297 14.664 1.00 81.81 94 ALA A CA 1
ATOM 769 C C . ALA A 1 94 ? 11.186 3.342 15.956 1.00 81.81 94 ALA A C 1
ATOM 771 O O . ALA A 1 94 ? 12.407 3.269 15.890 1.00 81.81 94 ALA A O 1
ATOM 772 N N . THR A 1 95 ? 10.545 3.382 17.127 1.00 78.81 95 THR A N 1
ATOM 773 C CA . THR A 1 95 ? 11.254 3.390 18.415 1.00 78.81 95 THR A CA 1
ATOM 774 C C . THR A 1 95 ? 11.920 2.050 18.731 1.00 78.81 95 THR A C 1
ATOM 776 O O . THR A 1 95 ? 13.047 2.047 19.210 1.00 78.81 95 THR A O 1
ATOM 779 N N . MET A 1 96 ? 11.286 0.920 18.399 1.00 73.19 96 MET A N 1
ATOM 780 C CA . MET A 1 96 ? 11.871 -0.417 18.597 1.00 73.19 96 MET A CA 1
ATOM 781 C C . MET A 1 96 ? 13.005 -0.756 17.620 1.00 73.19 96 MET A C 1
ATOM 783 O O . MET A 1 96 ? 13.799 -1.634 17.917 1.00 73.19 96 MET A O 1
ATOM 787 N N . SER A 1 97 ? 13.086 -0.093 16.462 1.00 71.19 97 SER A N 1
ATOM 788 C CA . SER A 1 97 ? 14.177 -0.322 15.494 1.00 71.19 97 SER A CA 1
ATOM 789 C C . SER A 1 97 ? 15.466 0.440 15.844 1.00 71.19 97 SER A C 1
ATOM 791 O O . SER A 1 97 ? 16.473 0.258 15.169 1.00 71.19 97 SER A O 1
ATOM 793 N N . ASN A 1 98 ? 15.419 1.312 16.858 1.00 61.38 98 ASN A N 1
ATOM 794 C CA . ASN A 1 98 ? 16.546 2.118 17.342 1.00 61.38 98 ASN A CA 1
ATOM 795 C C . ASN A 1 98 ? 17.126 1.592 18.676 1.00 61.38 98 ASN A C 1
ATOM 797 O O . ASN A 1 98 ? 17.913 2.295 19.310 1.00 61.38 98 ASN A O 1
ATOM 801 N N . LEU A 1 99 ? 16.704 0.397 19.105 1.00 53.56 99 LEU A N 1
ATOM 802 C CA . LEU A 1 99 ? 17.218 -0.359 20.253 1.00 53.56 99 LEU A CA 1
ATOM 803 C C . LEU A 1 99 ? 17.933 -1.613 19.744 1.00 53.56 99 LEU A C 1
ATOM 805 O O . LEU A 1 99 ? 18.963 -1.971 20.352 1.00 53.56 99 LEU A O 1
#

pLDDT: mean 83.31, std 16.22, range [34.84, 96.5]

Secondary structure (DSSP, 8-state):
---------SS-SS--HHHHHHHHHHHHHHHS-TTSPPPPHHHHHHHHHHHHHHHHHHHHHHHHHHHT--TT--HHHHHHHHH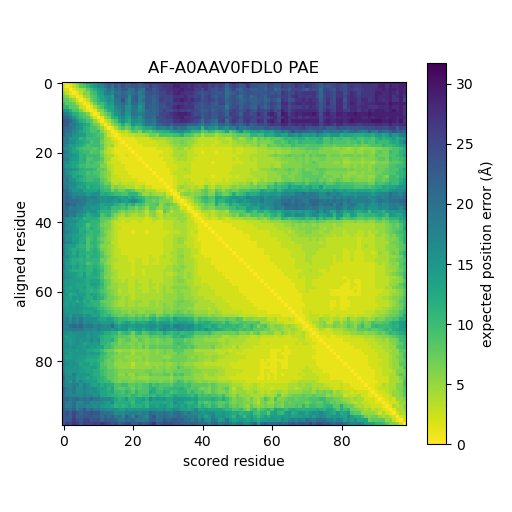HHHHHHHHHHHHHTT-

Solvent-accessible surface area (backbone atoms only — not comparable to full-atom values): 6018 Å² total; per-residue (Å²): 136,86,83,81,75,78,78,66,82,78,67,81,77,84,66,48,76,64,58,53,41,50,53,48,32,54,54,48,59,72,70,46,64,87,88,54,79,88,65,50,54,68,58,54,50,54,50,49,52,50,52,52,50,53,51,52,51,45,52,54,31,36,52,54,48,57,73,66,64,62,82,92,61,49,75,65,56,42,48,54,52,14,51,54,51,49,52,53,56,50,53,56,51,57,59,63,74,76,110

Sequence (99 aa):
MYLDITQDPIIGRYQSANDFWSLVEDKYNEHRQQNHEHHNIRSLRSRMDTITTQARRLNGCVKQVENLNPCGASEKDILDRAKSLLFCLSQLRATMSNL

Mean predicted aligned error: 9.24 Å

Nearest PDB structures (foldseek):
  4ne1-assembly1_W  TM=6.354E-01  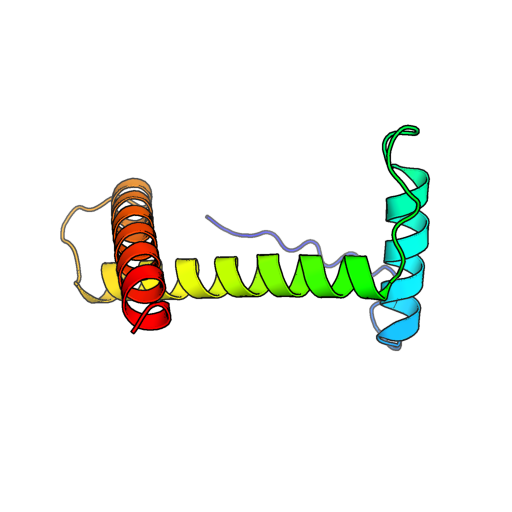e=6.688E+00  Homo sapiens
  6y07-assembly1_A  TM=4.466E-01  e=3.364E+00  synthetic construct

Radius of gyration: 18.75 Å; Cα contacts (8 Å, |Δi|>4): 32; chains: 1; bounding box: 40×32×42 Å